Protein AF-F9GA92-F1 (afdb_monomer_lite)

Organism: Fusarium oxysporum (strain Fo5176) (NCBI:txid660025)

Radius of gyration: 20.87 Å; chains: 1; bounding box: 62×38×66 Å

Secondary structure (DSSP, 8-state):
----TTS-TTSPEEEEEEEEESSSS-EEEEEEEEE-GGGPPTTEEETTEEE-S--TTS-TTEEEEE--SS--PPPPP---TT---SS-EEEEEEETTTTEEPP-PBPTTT-SBPPTTS-EEEPSSTTT--EEEHHHHHHHHHHHHHHHHSTT---

pLDDT: mean 80.24, std 16.46, range [33.44, 95.75]

Sequence (155 aa):
NGKDICENKDEWVARLLEIRASDEHHVYARVYWMYWPDELPAKTVDGKKEVQGRQPYHGVNELIASNHRLATVHQWIESDIKNIPKGLYWRQAFDCRNLQLSSVELIYECQEPANPDKIVLECTNSKCGKSLHEECITHKILIQVHERLGIDKAN

Foldseek 3Di:
DLDPPQPDPPDWDWAWDDWDAPDPVRIDTDTWTKAQQQQQDFQQDEPHDTDHGHDPQEESLEIATECPDPDDDDADDDPPLPDDPSHRDYRWYAYPVVSYIDDDDAQPPPRHHHRNVFDWDADPPPVVRGIHGPVRVVVVVVVVCCVVPVVPDDD

Structure (mmCIF, N/CA/C/O backbone):
data_AF-F9GA92-F1
#
_entry.id   AF-F9GA92-F1
#
loop_
_atom_site.group_PDB
_atom_site.id
_atom_site.type_symbol
_atom_site.label_atom_id
_atom_site.label_alt_id
_atom_site.label_comp_id
_atom_site.label_asym_id
_atom_site.label_entity_id
_atom_site.label_seq_id
_atom_site.pdbx_PDB_ins_code
_atom_site.Cartn_x
_atom_site.Cartn_y
_atom_site.Cartn_z
_atom_site.occupancy
_atom_site.B_iso_or_equiv
_atom_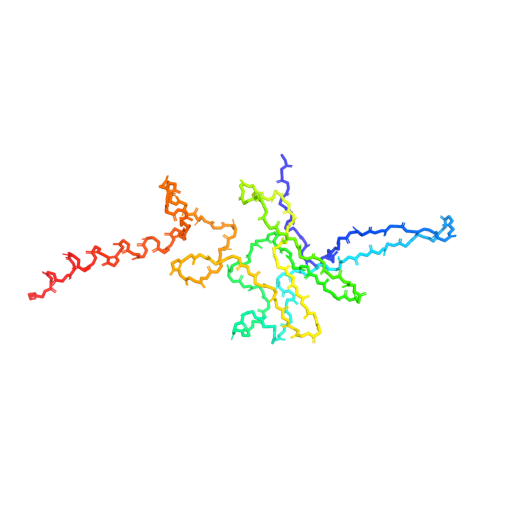site.auth_seq_id
_atom_site.auth_comp_id
_atom_site.auth_asym_id
_atom_site.auth_atom_id
_atom_site.pdbx_PDB_model_num
ATOM 1 N N . ASN A 1 1 ? -7.567 24.170 -11.506 1.00 33.44 1 ASN A N 1
ATOM 2 C CA . ASN A 1 1 ? -7.761 23.102 -12.510 1.00 33.44 1 ASN A CA 1
ATOM 3 C C . ASN A 1 1 ? -6.974 21.867 -12.096 1.00 33.44 1 ASN A C 1
ATOM 5 O O . ASN A 1 1 ? -5.920 21.605 -12.656 1.00 33.44 1 ASN A O 1
ATOM 9 N N . GLY A 1 2 ? -7.434 21.172 -11.053 1.00 40.78 2 GLY A N 1
ATOM 10 C CA . GLY A 1 2 ? -6.886 19.881 -10.634 1.00 40.78 2 GLY A CA 1
ATOM 11 C C . GLY A 1 2 ? -7.769 18.808 -11.244 1.00 40.78 2 GLY A C 1
ATOM 12 O O . GLY A 1 2 ? -8.879 18.605 -10.770 1.00 40.78 2 GLY A O 1
ATOM 13 N N . LYS A 1 3 ? -7.330 18.250 -12.369 1.00 40.75 3 LYS A N 1
ATOM 14 C CA . LYS A 1 3 ? -8.005 17.126 -13.009 1.00 40.75 3 LYS A CA 1
ATOM 15 C C . LYS A 1 3 ? -7.748 15.904 -12.125 1.00 40.75 3 LYS A C 1
ATOM 17 O O . LYS A 1 3 ? -6.586 15.656 -11.801 1.00 40.75 3 LYS A O 1
ATOM 22 N N . ASP A 1 4 ? -8.812 15.229 -11.696 1.00 47.19 4 ASP A N 1
ATOM 23 C CA . ASP A 1 4 ? -8.740 13.952 -10.983 1.00 47.19 4 ASP A CA 1
ATOM 24 C C . ASP A 1 4 ? -7.785 13.019 -11.728 1.00 47.19 4 ASP A C 1
ATOM 26 O O . ASP A 1 4 ? -7.958 12.744 -12.914 1.00 47.19 4 ASP A O 1
ATOM 30 N N . ILE A 1 5 ? -6.759 12.538 -11.038 1.00 55.97 5 ILE A N 1
ATOM 31 C CA . ILE A 1 5 ? -5.692 11.692 -11.599 1.00 55.97 5 ILE A CA 1
ATOM 32 C C . ILE A 1 5 ? -6.161 10.228 -11.711 1.00 55.97 5 ILE A C 1
ATOM 34 O O . ILE A 1 5 ? -5.360 9.300 -11.722 1.00 55.97 5 ILE A O 1
ATOM 38 N N . CYS A 1 6 ? -7.478 10.023 -11.775 1.00 51.97 6 CYS A N 1
ATOM 39 C CA . CYS A 1 6 ? -8.153 8.747 -11.565 1.00 51.97 6 CYS A CA 1
ATOM 40 C C . CYS A 1 6 ? -8.837 8.212 -12.832 1.00 51.97 6 CYS A C 1
ATOM 42 O O . CYS A 1 6 ? -9.641 7.291 -12.726 1.00 51.97 6 CYS A O 1
ATOM 44 N N . GLU A 1 7 ? -8.599 8.792 -14.012 1.00 51.41 7 GLU A N 1
ATOM 45 C CA . GLU A 1 7 ? -9.371 8.415 -15.208 1.00 51.41 7 GLU A CA 1
ATOM 46 C C . GLU A 1 7 ? -8.887 7.117 -15.881 1.00 51.41 7 GLU A C 1
ATOM 48 O O . GLU A 1 7 ? -9.647 6.554 -16.664 1.00 51.41 7 GLU A O 1
ATOM 53 N N . ASN A 1 8 ? -7.697 6.582 -15.562 1.00 58.25 8 ASN A N 1
ATOM 54 C CA . ASN A 1 8 ? -7.270 5.296 -16.126 1.00 58.25 8 ASN A CA 1
ATOM 55 C C . ASN A 1 8 ? -6.272 4.519 -15.241 1.00 58.25 8 ASN A C 1
ATOM 57 O O . ASN A 1 8 ? -5.070 4.771 -15.273 1.00 58.25 8 ASN A O 1
ATOM 61 N N . LYS A 1 9 ? -6.770 3.558 -14.451 1.00 65.75 9 LYS A N 1
ATOM 62 C CA . LYS A 1 9 ? -5.941 2.650 -13.628 1.00 65.75 9 LYS A CA 1
ATOM 63 C C . LYS A 1 9 ? -5.361 1.465 -14.415 1.00 65.75 9 LYS A C 1
ATOM 65 O O . LYS A 1 9 ? -4.660 0.651 -13.826 1.00 65.75 9 LYS A O 1
ATOM 70 N N . ASP A 1 10 ? -5.610 1.385 -15.722 1.00 69.44 10 ASP A N 1
ATOM 71 C CA . ASP A 1 10 ? -5.076 0.316 -16.576 1.00 69.44 10 ASP A CA 1
ATOM 72 C C . ASP A 1 10 ? -3.655 0.624 -17.093 1.00 69.44 10 ASP A C 1
ATOM 74 O O . ASP A 1 10 ? -3.036 -0.191 -17.780 1.00 69.44 10 ASP A O 1
ATOM 78 N N . GLU A 1 11 ? -3.111 1.803 -16.777 1.00 77.38 11 GLU A N 1
ATOM 79 C CA . GLU A 1 11 ? -1.755 2.190 -17.160 1.00 77.38 11 GLU A CA 1
ATOM 80 C C . GLU A 1 11 ? -0.712 1.648 -16.172 1.00 77.38 11 GLU A C 1
ATOM 82 O O . GLU A 1 11 ? -0.838 1.783 -14.951 1.00 77.38 11 GLU A O 1
ATOM 87 N N . TRP A 1 12 ? 0.369 1.071 -16.707 1.00 83.31 12 TRP A N 1
ATOM 88 C CA . TRP A 1 12 ? 1.501 0.639 -15.893 1.00 83.31 12 TRP A CA 1
ATOM 89 C C . TRP A 1 12 ? 2.276 1.840 -15.365 1.00 83.31 12 TRP A C 1
ATOM 91 O O . TRP A 1 12 ? 2.786 2.657 -16.135 1.00 83.31 12 TRP A O 1
ATOM 101 N N . VAL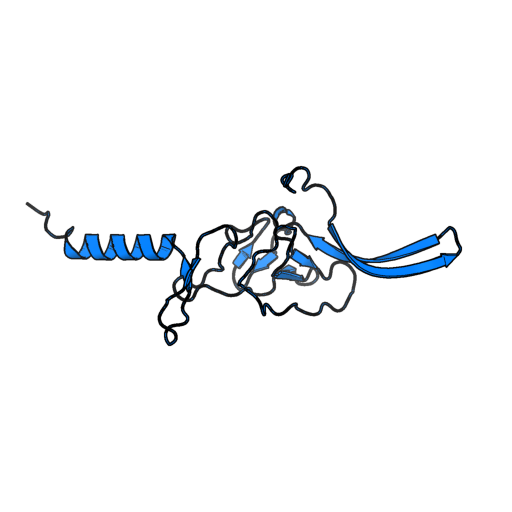 A 1 13 ? 2.450 1.896 -14.046 1.00 87.12 13 VAL A N 1
ATOM 102 C CA . VAL A 1 13 ? 3.233 2.946 -13.398 1.00 87.12 13 VAL A CA 1
ATOM 103 C C . VAL A 1 13 ? 4.611 2.414 -13.027 1.00 87.12 13 VAL A C 1
ATOM 105 O O . VAL A 1 13 ? 4.769 1.313 -12.498 1.00 87.12 13 VAL A O 1
ATOM 108 N N . ALA A 1 14 ? 5.646 3.208 -13.293 1.00 87.25 14 ALA A N 1
ATOM 109 C CA . ALA A 1 14 ? 7.006 2.860 -12.922 1.00 87.25 14 ALA A CA 1
ATOM 110 C C . ALA A 1 14 ? 7.790 4.082 -12.445 1.00 87.25 14 ALA A C 1
ATOM 112 O O . ALA A 1 14 ? 7.647 5.187 -12.969 1.00 87.25 14 ALA A O 1
ATOM 113 N N . ARG A 1 15 ? 8.679 3.874 -11.473 1.00 83.94 15 ARG A N 1
ATOM 114 C CA . ARG A 1 15 ? 9.651 4.884 -11.057 1.00 83.94 15 ARG A CA 1
ATOM 115 C C . ARG A 1 15 ? 10.915 4.740 -11.886 1.00 83.94 15 ARG A C 1
ATOM 117 O O . ARG A 1 15 ? 11.590 3.714 -11.819 1.00 83.94 15 ARG A O 1
ATOM 124 N N . LEU A 1 16 ? 11.258 5.786 -12.627 1.00 82.56 16 LEU A N 1
ATOM 125 C CA . LEU A 1 16 ? 12.505 5.855 -13.375 1.00 82.56 16 LEU A CA 1
ATOM 126 C C . LEU A 1 16 ? 13.710 5.876 -12.426 1.00 82.56 16 LEU A C 1
ATOM 128 O O . LEU A 1 16 ? 13.754 6.664 -11.482 1.00 82.56 16 LEU A O 1
ATOM 132 N N . LEU A 1 17 ? 14.687 5.011 -12.691 1.00 83.75 17 LEU A N 1
ATOM 133 C CA . LEU A 1 17 ? 15.953 4.955 -11.959 1.00 83.75 17 LEU A CA 1
ATOM 134 C C . LEU A 1 17 ? 17.098 5.518 -12.778 1.00 83.75 17 LEU A C 1
ATOM 136 O O . LEU A 1 17 ? 17.960 6.213 -12.251 1.00 83.75 17 LEU A O 1
ATOM 140 N N . GLU A 1 18 ? 17.135 5.162 -14.055 1.00 86.88 18 GLU A N 1
ATOM 141 C CA . GLU A 1 18 ? 18.248 5.491 -14.927 1.00 86.88 18 GLU A CA 1
ATOM 142 C C . GLU A 1 18 ? 17.797 5.469 -16.383 1.00 86.88 18 GLU A C 1
ATOM 144 O O . GLU A 1 18 ? 16.985 4.627 -16.766 1.00 86.88 18 GLU A O 1
ATOM 149 N N . ILE A 1 19 ? 18.365 6.360 -17.191 1.00 89.81 19 ILE A N 1
ATOM 150 C CA . ILE A 1 19 ? 18.252 6.336 -18.648 1.00 89.81 19 ILE A CA 1
ATOM 151 C C . ILE A 1 19 ? 19.651 6.116 -19.218 1.00 89.81 19 ILE A C 1
ATOM 153 O O . ILE A 1 19 ? 20.605 6.767 -18.794 1.00 89.81 19 ILE A O 1
ATOM 157 N N . ARG A 1 20 ? 19.774 5.205 -20.181 1.00 92.31 20 ARG A N 1
ATOM 158 C CA . ARG A 1 20 ? 21.005 4.959 -20.939 1.00 92.31 20 ARG A CA 1
ATOM 159 C C . ARG A 1 20 ? 20.685 4.907 -22.420 1.00 92.31 20 ARG A C 1
ATOM 161 O O . ARG A 1 20 ? 19.649 4.376 -22.791 1.00 92.31 20 ARG A O 1
ATOM 168 N N . ALA A 1 21 ? 21.589 5.389 -23.257 1.00 95.75 21 ALA A N 1
ATOM 169 C CA . ALA A 1 21 ? 21.489 5.238 -24.703 1.00 95.75 21 ALA A CA 1
ATOM 170 C C . ALA A 1 21 ? 22.672 4.410 -25.207 1.00 95.75 21 ALA A C 1
ATOM 172 O O . ALA A 1 21 ? 23.793 4.607 -24.734 1.00 95.75 21 ALA A O 1
ATOM 173 N N . SER A 1 22 ? 22.428 3.479 -26.130 1.00 92.44 22 SER A N 1
ATOM 174 C CA . SER A 1 22 ? 23.517 2.825 -26.869 1.00 92.44 22 SER A CA 1
ATOM 175 C C . SER A 1 22 ? 23.911 3.623 -28.110 1.00 92.44 22 SER A C 1
ATOM 177 O O . SER A 1 22 ? 25.083 3.643 -28.469 1.00 92.44 22 SER A O 1
ATOM 179 N N . ASP A 1 23 ? 22.944 4.298 -28.731 1.00 93.81 23 ASP A N 1
ATOM 180 C CA . ASP A 1 23 ? 23.101 5.174 -29.892 1.00 93.81 23 ASP A CA 1
ATOM 181 C C . ASP A 1 23 ? 21.909 6.151 -29.977 1.00 93.81 23 ASP A C 1
ATOM 183 O O . ASP A 1 23 ? 21.060 6.192 -29.084 1.00 93.81 23 ASP A O 1
ATOM 187 N N . GLU A 1 24 ? 21.855 6.954 -31.040 1.00 92.06 24 GLU A N 1
ATOM 188 C CA . GLU A 1 24 ? 20.837 7.993 -31.247 1.00 92.06 24 GLU A CA 1
ATOM 189 C C . GLU A 1 24 ? 19.400 7.460 -31.433 1.00 92.06 24 GLU A C 1
ATOM 191 O O . GLU A 1 24 ? 18.446 8.216 -31.255 1.00 92.06 24 GLU A O 1
ATOM 196 N N . HIS A 1 25 ? 19.228 6.169 -31.736 1.00 94.38 25 HIS A N 1
ATOM 197 C CA . HIS A 1 25 ? 17.926 5.531 -31.948 1.00 94.38 25 HIS A CA 1
ATOM 198 C C . HIS A 1 25 ? 17.514 4.596 -30.801 1.00 94.38 25 HIS A C 1
ATOM 200 O O . HIS A 1 25 ? 16.342 4.232 -30.696 1.00 94.38 25 HIS A O 1
ATOM 206 N N . HIS A 1 26 ? 18.441 4.216 -29.921 1.00 92.00 26 HIS A N 1
ATOM 207 C CA . HIS A 1 26 ? 18.199 3.221 -28.879 1.00 92.00 26 HIS A CA 1
ATOM 208 C C . HIS A 1 26 ? 18.452 3.788 -27.480 1.00 92.00 26 HIS A C 1
ATOM 210 O O . HIS A 1 26 ? 19.573 3.785 -26.961 1.00 92.00 26 HIS A O 1
ATOM 216 N N . VAL A 1 27 ? 17.362 4.225 -26.847 1.00 92.25 27 VAL A N 1
ATOM 217 C CA . VAL A 1 27 ? 17.330 4.722 -25.468 1.00 92.25 27 VAL A CA 1
ATOM 218 C C . VAL A 1 27 ? 16.584 3.728 -24.581 1.00 92.25 27 VAL A C 1
ATOM 220 O O . VAL A 1 27 ? 15.467 3.314 -24.877 1.00 92.25 27 VAL A O 1
ATOM 223 N N . TYR A 1 28 ? 17.199 3.363 -23.464 1.00 88.88 28 TYR A N 1
ATOM 224 C CA . TYR A 1 28 ? 16.711 2.395 -22.494 1.00 88.88 28 TYR A CA 1
ATOM 225 C C . TYR A 1 28 ? 16.482 3.069 -21.147 1.00 88.88 28 TYR A C 1
ATOM 227 O O . TYR A 1 28 ? 17.306 3.857 -20.681 1.00 88.88 28 TYR A O 1
ATOM 235 N N . ALA A 1 29 ? 15.394 2.696 -20.483 1.00 86.00 29 ALA A N 1
ATOM 236 C CA . ALA A 1 29 ? 15.101 3.104 -19.120 1.00 86.00 29 ALA A CA 1
ATOM 237 C C . ALA A 1 29 ? 15.176 1.896 -18.183 1.00 86.00 29 ALA A C 1
ATOM 239 O O . ALA A 1 29 ? 14.555 0.858 -18.427 1.00 86.00 29 ALA A O 1
ATOM 240 N N . ARG A 1 30 ? 15.906 2.043 -17.078 1.00 85.31 30 ARG A N 1
ATOM 241 C CA . ARG A 1 30 ? 15.800 1.148 -15.927 1.00 85.31 30 ARG A CA 1
ATOM 242 C C . ARG A 1 30 ? 14.784 1.741 -14.963 1.00 85.31 30 ARG A C 1
ATOM 244 O O . ARG A 1 30 ? 14.900 2.907 -14.586 1.00 85.31 30 ARG A O 1
ATOM 251 N N . VAL A 1 31 ? 13.806 0.940 -14.559 1.00 83.62 31 VAL A N 1
ATOM 252 C CA . VAL A 1 31 ? 12.672 1.388 -13.743 1.00 83.62 31 VAL A CA 1
ATOM 253 C C . VAL A 1 31 ? 12.376 0.406 -12.610 1.00 83.62 31 VAL A C 1
ATOM 255 O O . VAL A 1 31 ? 12.692 -0.778 -12.730 1.00 83.62 31 VAL A O 1
ATOM 258 N N . TYR A 1 32 ? 11.738 0.890 -11.544 1.00 85.12 32 TYR A N 1
ATOM 259 C CA . TYR A 1 32 ? 10.975 0.058 -10.612 1.00 85.12 32 TYR A CA 1
ATOM 260 C C . TYR A 1 32 ? 9.517 0.029 -11.038 1.00 85.12 32 TYR A C 1
ATOM 262 O O . TYR A 1 32 ? 8.888 1.084 -11.105 1.00 85.12 32 TYR A O 1
ATOM 270 N N . TRP A 1 33 ? 8.979 -1.162 -11.278 1.00 87.94 33 TRP A N 1
ATOM 271 C CA . TRP A 1 33 ? 7.549 -1.325 -11.502 1.00 87.94 33 TRP A CA 1
ATOM 272 C C . TRP A 1 33 ? 6.781 -1.114 -10.201 1.00 87.94 33 TRP A C 1
ATOM 274 O O . TRP A 1 33 ? 7.165 -1.626 -9.144 1.00 87.94 33 TRP A O 1
ATOM 284 N N . MET A 1 34 ? 5.706 -0.345 -10.298 1.00 89.06 34 MET A N 1
ATOM 285 C CA . MET A 1 34 ? 4.783 -0.067 -9.211 1.00 89.06 34 MET A CA 1
ATOM 286 C C . MET A 1 34 ? 3.465 -0.765 -9.538 1.00 89.06 34 MET A C 1
ATOM 288 O O . MET A 1 34 ? 3.008 -0.704 -10.675 1.00 89.06 34 MET A O 1
ATOM 292 N N . TYR A 1 35 ? 2.878 -1.428 -8.552 1.00 91.25 35 TYR A N 1
ATOM 293 C CA . TYR A 1 35 ? 1.567 -2.054 -8.672 1.00 91.25 35 TYR A CA 1
ATOM 294 C C . TYR A 1 35 ? 0.497 -1.092 -8.189 1.00 91.25 35 TYR A C 1
ATOM 296 O O . TYR A 1 35 ? 0.692 -0.382 -7.196 1.00 91.25 35 TYR A O 1
ATOM 304 N N . TRP A 1 36 ? -0.667 -1.135 -8.818 1.00 91.75 36 TRP A N 1
ATOM 305 C CA . TRP A 1 36 ? -1.870 -0.679 -8.147 1.00 91.75 36 TRP A CA 1
ATOM 306 C C . TRP A 1 36 ? -2.235 -1.671 -7.037 1.00 91.75 36 TRP A C 1
ATOM 308 O O . TRP A 1 36 ? -2.084 -2.880 -7.216 1.00 91.75 36 TRP A O 1
ATOM 318 N N . PRO A 1 37 ? -2.772 -1.207 -5.897 1.00 93.62 37 PRO A N 1
ATOM 319 C CA . PRO A 1 37 ? -3.288 -2.093 -4.859 1.00 93.62 37 PRO A CA 1
ATOM 320 C C . PRO A 1 37 ? -4.277 -3.133 -5.396 1.00 93.62 37 PRO A C 1
ATOM 322 O O . PRO A 1 37 ? -4.297 -4.271 -4.942 1.00 93.62 37 PRO A O 1
ATOM 325 N N . ASP A 1 38 ? -5.062 -2.759 -6.407 1.00 93.38 38 ASP A N 1
ATOM 326 C CA . ASP A 1 38 ? -6.045 -3.616 -7.071 1.00 93.38 38 ASP A CA 1
ATOM 327 C C . ASP A 1 38 ? -5.404 -4.821 -7.799 1.00 93.38 38 ASP A C 1
ATOM 329 O O . ASP A 1 38 ? -6.045 -5.857 -7.958 1.00 93.38 38 ASP A O 1
ATOM 333 N N . GLU A 1 39 ? -4.124 -4.725 -8.170 1.00 91.56 39 GLU A N 1
ATOM 334 C CA . GLU A 1 39 ? -3.359 -5.757 -8.883 1.00 91.56 39 GLU A CA 1
ATOM 335 C C . GLU A 1 39 ? -2.616 -6.724 -7.945 1.00 91.56 39 GLU A C 1
ATOM 337 O O . GLU A 1 39 ? -1.891 -7.608 -8.412 1.00 91.56 39 GLU A O 1
ATOM 342 N N . LEU A 1 40 ? -2.760 -6.571 -6.622 1.00 92.88 40 LEU A N 1
ATOM 343 C CA . LEU A 1 40 ? -2.096 -7.452 -5.665 1.00 92.88 40 LEU A CA 1
ATOM 344 C C . LEU A 1 40 ? -2.555 -8.906 -5.866 1.00 92.88 40 LEU A C 1
ATOM 346 O O . LEU A 1 40 ? -3.757 -9.193 -5.775 1.00 92.88 40 LEU A O 1
ATOM 350 N N . PRO A 1 41 ? -1.620 -9.841 -6.121 1.00 93.12 41 PRO A N 1
ATOM 351 C CA . PRO A 1 41 ? -1.967 -11.209 -6.464 1.00 93.12 41 PRO A CA 1
ATOM 352 C C . PRO A 1 41 ? -2.611 -11.936 -5.284 1.00 93.12 41 PRO A C 1
ATOM 354 O O . PRO A 1 41 ? -2.410 -11.590 -4.117 1.00 93.12 41 PRO A O 1
ATOM 357 N N . ALA A 1 42 ? -3.366 -12.991 -5.590 1.00 92.31 42 ALA A N 1
ATOM 358 C CA . ALA A 1 42 ? -3.896 -13.882 -4.567 1.00 92.31 42 ALA A CA 1
ATOM 359 C C . ALA A 1 42 ? -2.761 -14.476 -3.715 1.00 92.31 42 ALA A C 1
ATOM 361 O O . ALA A 1 42 ? -1.677 -14.758 -4.233 1.00 92.31 42 ALA A O 1
ATOM 362 N N . LYS A 1 43 ? -3.049 -14.723 -2.430 1.00 93.19 43 LYS A N 1
ATOM 363 C CA . LYS A 1 43 ? -2.090 -15.225 -1.425 1.00 93.19 43 LYS A CA 1
ATOM 364 C C . LYS A 1 43 ? -0.963 -14.244 -1.091 1.00 93.19 43 LYS A C 1
ATOM 366 O O . LYS A 1 43 ? 0.072 -14.660 -0.575 1.00 93.19 43 LYS A O 1
ATOM 371 N N . THR A 1 44 ? -1.146 -12.956 -1.380 1.00 94.62 44 THR A N 1
ATOM 372 C CA . THR A 1 44 ? -0.236 -11.930 -0.869 1.00 94.62 44 THR A CA 1
ATOM 373 C C . THR A 1 44 ? -0.334 -11.908 0.653 1.00 94.62 44 THR A C 1
ATOM 375 O O . THR A 1 44 ? -1.428 -11.910 1.198 1.00 94.62 44 THR A O 1
ATOM 378 N N . VAL A 1 45 ? 0.788 -11.898 1.360 1.00 94.56 45 VAL A N 1
ATOM 379 C CA . VAL A 1 45 ? 0.847 -11.885 2.821 1.00 94.56 45 VAL A CA 1
ATOM 380 C C . VAL A 1 45 ? 1.064 -10.458 3.304 1.00 94.56 45 VAL A C 1
ATOM 382 O O . VAL A 1 45 ? 2.061 -9.825 2.961 1.00 94.56 45 VAL A O 1
ATOM 385 N N . ASP A 1 46 ? 0.153 -9.978 4.144 1.00 92.69 46 ASP A N 1
ATOM 386 C CA . ASP A 1 46 ? 0.253 -8.709 4.860 1.00 92.69 46 ASP A CA 1
ATOM 387 C C . ASP A 1 46 ? 0.284 -8.973 6.371 1.00 92.69 46 ASP A C 1
ATOM 389 O O . ASP A 1 46 ? -0.714 -9.350 7.000 1.00 92.69 46 ASP A O 1
ATOM 393 N N . GLY A 1 47 ? 1.478 -8.870 6.956 1.00 88.94 47 GLY A N 1
ATOM 394 C CA . GLY A 1 47 ? 1.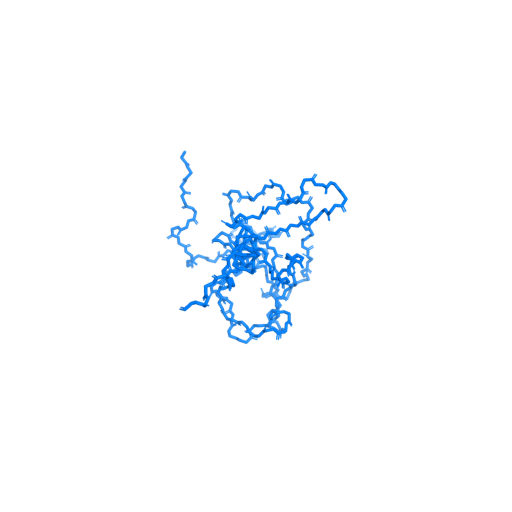726 -9.269 8.339 1.00 88.94 47 GLY A CA 1
ATOM 395 C C . GLY A 1 47 ? 1.408 -10.750 8.579 1.00 88.94 47 GLY A C 1
ATOM 396 O O . GLY A 1 47 ? 2.225 -11.620 8.293 1.00 88.94 47 GLY A O 1
ATOM 397 N N . LYS A 1 48 ? 0.232 -11.033 9.153 1.00 88.62 48 LYS A N 1
ATOM 398 C CA . LYS A 1 48 ? -0.251 -12.396 9.465 1.00 88.62 48 LYS A CA 1
ATOM 399 C C . LYS A 1 48 ? -1.468 -12.820 8.635 1.00 88.62 48 LYS A C 1
ATOM 401 O O . LYS A 1 48 ? -1.985 -13.912 8.853 1.00 88.62 48 LYS A O 1
ATOM 406 N N . LYS A 1 49 ? -1.969 -11.949 7.758 1.00 91.44 49 LYS A N 1
ATOM 407 C CA . LYS A 1 49 ? -3.188 -12.169 6.972 1.00 91.44 49 LYS A CA 1
ATOM 408 C C . LYS A 1 49 ? -2.801 -12.432 5.514 1.00 91.44 49 LYS A C 1
ATOM 410 O O . LYS A 1 49 ? -1.884 -11.799 4.999 1.00 91.44 49 LYS A O 1
ATOM 415 N N . GLU A 1 50 ? -3.506 -13.346 4.852 1.00 94.56 50 GLU A N 1
ATOM 416 C CA . GLU A 1 50 ? -3.485 -13.423 3.388 1.00 94.56 50 GLU A CA 1
ATOM 417 C C . GLU A 1 50 ? -4.497 -12.422 2.825 1.00 94.56 50 GLU A C 1
ATOM 419 O O . GLU A 1 50 ? -5.633 -12.336 3.294 1.00 94.56 50 GLU A O 1
ATOM 424 N N . VAL A 1 51 ? -4.072 -11.660 1.826 1.00 94.44 51 VAL A N 1
ATOM 425 C CA . VAL A 1 51 ? -4.820 -10.595 1.170 1.00 94.44 51 VAL A CA 1
ATOM 426 C C . VAL A 1 51 ? -4.751 -10.757 -0.348 1.00 94.44 51 VAL A C 1
ATOM 428 O O . VAL A 1 51 ? -3.875 -11.429 -0.902 1.00 94.44 51 VAL A O 1
ATOM 431 N N . GLN A 1 52 ? -5.707 -10.141 -1.031 1.00 95.25 52 GLN A N 1
ATOM 432 C CA . GLN A 1 52 ? -5.757 -10.045 -2.483 1.00 95.25 52 GLN A CA 1
ATOM 433 C C . GLN A 1 52 ? -6.384 -8.707 -2.851 1.00 95.25 52 GLN A C 1
ATOM 435 O O . GLN A 1 52 ? -7.373 -8.301 -2.237 1.00 95.25 52 GLN A O 1
ATOM 440 N N . GLY A 1 53 ? -5.832 -8.060 -3.876 1.00 94.44 53 GLY A N 1
ATOM 441 C CA . GLY A 1 53 ? -6.299 -6.758 -4.323 1.00 94.44 53 GLY A CA 1
ATOM 442 C C . GLY A 1 53 ? -6.220 -5.686 -3.233 1.00 94.44 53 GLY A C 1
ATOM 443 O O . GLY A 1 53 ? -5.575 -5.841 -2.187 1.00 94.44 53 GLY A O 1
ATOM 444 N N . ARG A 1 54 ? -6.907 -4.576 -3.494 1.00 94.69 54 ARG A N 1
ATOM 445 C CA . ARG A 1 54 ? -6.889 -3.390 -2.646 1.00 94.69 54 ARG A CA 1
ATOM 446 C C . ARG A 1 54 ? -7.477 -3.680 -1.270 1.00 94.69 54 ARG A C 1
ATOM 448 O O . ARG A 1 54 ? -8.598 -4.168 -1.148 1.00 94.69 54 ARG A O 1
ATOM 455 N N . GLN A 1 55 ? -6.730 -3.315 -0.237 1.00 95.12 55 GLN A N 1
ATOM 456 C CA . GLN A 1 55 ? -7.165 -3.402 1.149 1.00 95.12 55 GLN A CA 1
ATOM 457 C C . GLN A 1 55 ? -7.846 -2.101 1.597 1.00 95.12 55 GLN A C 1
ATOM 459 O O . GLN A 1 55 ? -7.563 -1.036 1.045 1.00 95.12 55 GLN A O 1
ATOM 464 N N . PRO A 1 56 ? -8.722 -2.141 2.622 1.00 92.31 56 PRO A N 1
ATOM 465 C CA . PRO A 1 56 ? -9.458 -0.958 3.082 1.00 92.31 56 PRO A CA 1
ATOM 466 C C . PRO A 1 56 ? -8.574 0.205 3.550 1.00 92.31 56 PRO A C 1
ATOM 468 O O . PRO A 1 56 ? -9.032 1.348 3.588 1.00 92.31 56 PRO A O 1
ATOM 471 N N . TYR A 1 57 ? -7.326 -0.078 3.927 1.00 91.38 57 TYR A N 1
ATOM 472 C CA . TYR A 1 57 ? -6.360 0.923 4.369 1.00 91.38 57 TYR A CA 1
ATOM 473 C C . TYR A 1 57 ? -5.551 1.550 3.220 1.00 91.38 57 TYR A C 1
ATOM 475 O O . TYR A 1 57 ? -4.788 2.483 3.461 1.00 91.38 57 TYR A O 1
ATOM 483 N N . HIS A 1 58 ? -5.695 1.065 1.983 1.00 93.69 58 HIS A N 1
ATOM 484 C CA . HIS A 1 58 ? -5.016 1.653 0.831 1.00 93.69 58 HIS A CA 1
ATOM 485 C C . HIS A 1 58 ? -5.745 2.901 0.345 1.00 93.69 58 HIS A C 1
ATOM 487 O O . HIS A 1 58 ? -6.955 2.864 0.100 1.00 93.69 58 HIS A O 1
ATOM 493 N N . GLY A 1 59 ? -4.998 3.982 0.135 1.00 88.38 59 GLY A N 1
ATOM 494 C CA . GLY A 1 59 ? -5.552 5.212 -0.421 1.00 88.38 59 GLY A CA 1
ATOM 495 C C . GLY A 1 59 ? -5.784 5.144 -1.935 1.00 88.38 59 GLY A C 1
ATOM 496 O O . GLY A 1 59 ? -5.171 4.349 -2.648 1.00 88.38 59 GLY A O 1
ATOM 497 N N . VAL A 1 60 ? -6.665 5.989 -2.464 1.00 87.88 60 VAL A N 1
ATOM 498 C CA . VAL A 1 60 ? -7.121 6.002 -3.863 1.00 87.88 60 VAL A CA 1
ATOM 499 C C . VAL A 1 60 ? -5.955 6.172 -4.839 1.00 87.88 60 VAL A C 1
ATOM 501 O O . VAL A 1 60 ? -5.915 5.475 -5.854 1.00 87.88 60 VAL A O 1
ATOM 504 N N . ASN A 1 61 ? -4.995 7.033 -4.489 1.00 84.12 61 ASN A N 1
ATOM 505 C CA . ASN A 1 61 ? -3.798 7.346 -5.281 1.00 84.12 61 ASN A CA 1
ATOM 506 C C . ASN A 1 61 ? -2.548 6.571 -4.823 1.00 84.12 61 ASN A C 1
ATOM 508 O O . ASN A 1 61 ? -1.426 6.920 -5.199 1.00 84.12 61 ASN A O 1
ATOM 512 N N . GLU A 1 62 ? -2.729 5.552 -3.983 1.00 87.50 62 GLU A N 1
ATOM 513 C CA . GLU A 1 62 ? -1.634 4.730 -3.484 1.00 87.50 62 GLU A CA 1
ATOM 514 C C . GLU A 1 62 ? -1.198 3.703 -4.535 1.00 87.50 62 GLU A C 1
ATOM 516 O O . GLU A 1 62 ? -2.021 3.026 -5.154 1.00 87.50 62 GLU A O 1
ATOM 521 N N . LEU A 1 63 ? 0.115 3.592 -4.697 1.00 91.06 63 LEU A N 1
ATOM 522 C CA . LEU A 1 63 ? 0.838 2.566 -5.430 1.00 91.06 63 LEU A CA 1
ATOM 523 C C . LEU A 1 63 ? 1.619 1.694 -4.447 1.00 91.06 63 LEU A C 1
ATOM 525 O O . LEU A 1 63 ? 1.931 2.102 -3.328 1.00 91.06 63 LEU A O 1
ATOM 529 N N . ILE A 1 64 ? 2.004 0.508 -4.901 1.00 91.75 64 ILE A N 1
ATOM 530 C CA . ILE A 1 64 ? 2.823 -0.441 -4.155 1.00 91.75 64 ILE A CA 1
ATOM 531 C C . ILE A 1 64 ? 4.137 -0.634 -4.909 1.00 91.75 64 ILE A C 1
ATOM 533 O O . ILE A 1 64 ? 4.152 -1.094 -6.052 1.00 91.75 64 ILE A O 1
ATOM 537 N N . ALA A 1 65 ? 5.262 -0.285 -4.285 1.00 90.44 65 ALA A N 1
ATOM 538 C CA . ALA A 1 65 ? 6.572 -0.523 -4.883 1.00 90.44 65 ALA A CA 1
ATOM 539 C C . ALA A 1 65 ? 6.837 -2.019 -5.030 1.00 90.44 65 ALA A C 1
ATOM 541 O O . ALA A 1 65 ? 6.376 -2.796 -4.211 1.00 90.44 65 ALA A O 1
ATOM 542 N N . SER A 1 66 ? 7.584 -2.460 -6.041 1.00 87.75 66 SER A N 1
ATOM 543 C CA . SER A 1 66 ? 7.881 -3.888 -6.185 1.00 87.75 66 SER A CA 1
ATOM 544 C C . SER A 1 66 ? 9.325 -4.167 -6.568 1.00 87.75 66 SER A C 1
ATOM 546 O O . SER A 1 66 ? 10.005 -3.346 -7.187 1.00 87.75 66 SER A O 1
ATOM 548 N N . ASN A 1 67 ? 9.780 -5.372 -6.228 1.00 83.44 67 ASN A N 1
ATOM 549 C CA . ASN A 1 67 ? 11.004 -5.962 -6.770 1.00 83.44 67 ASN A CA 1
ATOM 550 C C . ASN A 1 67 ? 10.735 -6.818 -8.023 1.00 83.44 67 ASN A C 1
ATOM 552 O O . ASN A 1 67 ? 11.561 -7.664 -8.384 1.00 83.44 67 ASN A O 1
ATOM 556 N N . HIS A 1 68 ? 9.582 -6.627 -8.676 1.00 71.75 68 HIS A N 1
ATOM 557 C CA . HIS A 1 68 ? 9.233 -7.326 -9.903 1.00 71.75 68 HIS A CA 1
ATOM 558 C C . HIS A 1 68 ? 10.202 -6.861 -11.005 1.00 71.75 68 HIS A C 1
ATOM 560 O O . HIS A 1 68 ? 10.100 -5.747 -11.517 1.00 71.75 68 HIS A O 1
ATOM 566 N N . ARG A 1 69 ? 11.174 -7.738 -11.313 1.00 60.69 69 ARG A N 1
ATOM 567 C CA . ARG A 1 69 ? 12.515 -7.517 -11.913 1.00 60.69 69 ARG A CA 1
ATOM 568 C C . ARG A 1 69 ? 13.601 -7.266 -10.858 1.00 60.69 69 ARG A C 1
ATOM 570 O O . ARG A 1 69 ? 13.666 -6.196 -10.270 1.00 60.69 69 ARG A O 1
ATOM 577 N N . LEU A 1 70 ? 14.464 -8.281 -10.684 1.00 47.91 70 LEU A N 1
ATOM 578 C CA . LEU A 1 70 ? 15.634 -8.375 -9.790 1.00 47.91 70 LEU A CA 1
ATOM 579 C C . LEU A 1 70 ? 16.374 -7.040 -9.601 1.00 47.91 70 LEU A C 1
ATOM 581 O O . LEU A 1 70 ? 17.350 -6.742 -10.287 1.00 47.91 70 LEU A O 1
ATOM 585 N N . ALA A 1 71 ? 15.919 -6.250 -8.641 1.00 39.19 71 ALA A N 1
ATOM 586 C CA . ALA A 1 71 ? 16.560 -5.017 -8.238 1.00 39.19 71 ALA A CA 1
ATOM 587 C C . ALA A 1 71 ? 16.470 -4.902 -6.715 1.00 39.19 71 ALA A C 1
ATOM 589 O O . ALA A 1 71 ? 15.458 -5.247 -6.101 1.00 39.19 71 ALA A O 1
ATOM 590 N N . THR A 1 72 ? 17.577 -4.494 -6.098 1.00 38.19 72 THR A N 1
ATOM 591 C CA . THR A 1 72 ? 17.704 -4.346 -4.647 1.00 38.19 72 THR A CA 1
ATOM 592 C C . THR A 1 72 ? 16.881 -3.142 -4.198 1.00 38.19 72 THR A C 1
ATOM 594 O O . THR A 1 72 ? 17.281 -1.998 -4.408 1.00 38.19 72 THR A O 1
ATOM 597 N N . VAL A 1 73 ? 15.711 -3.400 -3.615 1.00 40.59 73 VAL A N 1
ATOM 598 C CA . VAL A 1 73 ? 14.768 -2.362 -3.184 1.00 40.59 73 VAL A CA 1
ATOM 599 C C . VAL A 1 73 ? 15.229 -1.761 -1.856 1.00 40.59 73 VAL A C 1
ATOM 601 O O . VAL A 1 73 ? 15.386 -2.472 -0.866 1.00 40.59 73 VAL A O 1
ATOM 604 N N . HIS A 1 74 ? 15.421 -0.442 -1.831 1.00 39.09 74 HIS A N 1
ATOM 605 C CA . HIS A 1 74 ? 15.601 0.322 -0.599 1.00 39.09 74 HIS A CA 1
ATOM 606 C C . HIS A 1 74 ? 14.248 0.885 -0.150 1.00 39.09 74 HIS A C 1
ATOM 608 O O . HIS A 1 74 ? 13.565 1.562 -0.920 1.00 39.09 74 HIS A O 1
ATOM 614 N N . GLN A 1 75 ? 13.871 0.581 1.093 1.00 42.19 75 GLN A N 1
ATOM 615 C CA . GLN A 1 75 ? 12.669 1.076 1.762 1.00 42.19 75 GLN A CA 1
ATOM 616 C C . GLN A 1 75 ? 12.715 2.609 1.873 1.00 42.19 75 GLN A C 1
ATOM 618 O O . GLN A 1 75 ? 13.726 3.171 2.292 1.00 42.19 75 GLN A O 1
ATOM 623 N N . TRP A 1 76 ? 11.629 3.287 1.495 1.00 45.41 76 TRP A N 1
ATOM 624 C CA . TRP A 1 76 ? 11.453 4.709 1.795 1.00 45.41 76 TRP A CA 1
ATOM 625 C C . TRP A 1 76 ? 10.936 4.833 3.231 1.00 45.41 76 TRP A C 1
ATOM 627 O O . TRP A 1 76 ? 9.942 4.200 3.575 1.00 45.41 76 TRP A O 1
ATOM 637 N N . ILE A 1 77 ? 11.639 5.599 4.066 1.00 44.78 77 ILE A N 1
ATOM 638 C CA . ILE A 1 77 ? 11.268 5.852 5.462 1.00 44.78 77 ILE A CA 1
ATOM 639 C C . ILE A 1 77 ? 10.444 7.142 5.489 1.00 44.78 77 ILE A C 1
ATOM 641 O O . ILE A 1 77 ? 10.911 8.187 5.036 1.00 44.78 77 ILE A O 1
ATOM 645 N N . GLU A 1 78 ? 9.211 7.051 5.983 1.00 50.62 78 GLU A N 1
ATOM 646 C CA . GLU A 1 78 ? 8.286 8.172 6.155 1.00 50.62 78 GLU A CA 1
ATOM 647 C C . GLU A 1 78 ? 8.850 9.173 7.171 1.00 50.62 78 GLU A C 1
ATOM 649 O O . GLU A 1 78 ? 8.820 8.939 8.374 1.00 50.62 78 GLU A O 1
ATOM 654 N N . SER A 1 79 ? 9.389 10.300 6.699 1.00 42.75 79 SER A N 1
ATOM 655 C CA . SER A 1 79 ? 9.815 11.397 7.580 1.00 42.75 79 SER A CA 1
ATOM 656 C C . SER A 1 79 ? 8.943 12.650 7.482 1.00 42.75 79 SER A C 1
ATOM 658 O O . SER A 1 79 ? 9.278 13.642 8.114 1.00 42.75 79 SER A O 1
ATOM 660 N N . ASP A 1 80 ? 7.822 12.632 6.749 1.00 46.06 80 ASP A N 1
ATOM 661 C CA . ASP A 1 80 ? 6.908 13.783 6.676 1.00 46.06 80 ASP A CA 1
ATOM 662 C C . ASP A 1 80 ? 5.454 13.360 6.397 1.00 46.06 80 ASP A C 1
ATOM 664 O O . ASP A 1 80 ? 4.954 13.416 5.277 1.00 46.06 80 ASP A O 1
ATOM 668 N N . ILE A 1 81 ? 4.742 12.978 7.460 1.00 51.91 81 ILE A N 1
ATOM 669 C CA . ILE A 1 81 ? 3.309 12.610 7.454 1.00 51.91 81 ILE A CA 1
ATOM 670 C C . ILE A 1 81 ? 2.402 13.847 7.226 1.00 51.91 81 ILE A C 1
ATOM 672 O O . ILE A 1 81 ? 1.191 13.744 7.060 1.00 51.91 81 ILE A O 1
ATOM 676 N N . LYS A 1 82 ? 2.966 15.063 7.177 1.00 52.84 82 LYS A N 1
ATOM 677 C CA . LYS A 1 82 ? 2.178 16.307 7.225 1.00 52.84 82 LYS A CA 1
ATOM 678 C C . LYS A 1 82 ? 1.544 16.735 5.904 1.00 52.84 82 LYS A C 1
ATOM 680 O O . LYS A 1 82 ? 0.707 17.631 5.922 1.00 52.84 82 LYS A O 1
ATOM 685 N N . ASN A 1 83 ? 1.907 16.129 4.774 1.00 53.97 83 ASN A N 1
ATOM 686 C CA . ASN A 1 83 ? 1.316 16.466 3.480 1.00 53.97 83 ASN A CA 1
ATOM 687 C C . ASN A 1 83 ? 1.136 15.208 2.631 1.00 53.97 83 ASN A C 1
ATOM 689 O O . ASN A 1 83 ? 2.096 14.727 2.032 1.00 53.97 83 ASN A O 1
ATOM 693 N N . ILE A 1 84 ? -0.100 14.712 2.530 1.00 56.75 84 ILE A N 1
ATOM 694 C CA . ILE A 1 84 ? -0.444 13.706 1.520 1.00 56.75 84 ILE A CA 1
ATOM 695 C C . ILE A 1 84 ? -0.124 14.319 0.148 1.00 56.75 84 ILE A C 1
ATOM 697 O O . ILE A 1 84 ? -0.626 15.411 -0.161 1.00 56.75 84 ILE A O 1
ATOM 701 N N . PRO A 1 85 ? 0.727 13.682 -0.676 1.00 58.62 85 PRO A N 1
ATOM 702 C CA . PRO A 1 85 ? 1.043 14.201 -1.995 1.00 58.62 85 PRO A CA 1
ATOM 703 C C . PRO A 1 85 ? -0.241 14.356 -2.812 1.00 58.62 85 PRO A C 1
ATOM 705 O O . PRO A 1 85 ? -1.055 13.441 -2.880 1.00 58.62 85 PRO A O 1
ATOM 708 N N . LYS A 1 86 ? -0.413 15.492 -3.499 1.00 61.69 86 LYS A N 1
ATOM 709 C CA . LYS A 1 86 ? -1.535 15.712 -4.436 1.00 61.69 86 LYS A CA 1
ATOM 710 C C . LYS A 1 86 ? -1.438 14.841 -5.706 1.00 61.69 86 LYS A C 1
ATOM 712 O O . LYS A 1 86 ? -2.033 15.193 -6.711 1.00 61.69 86 LYS A O 1
ATOM 717 N N . GLY A 1 87 ? -0.642 13.772 -5.691 1.00 75.88 87 GLY A N 1
ATOM 718 C CA . GLY A 1 87 ? -0.291 12.904 -6.815 1.00 75.88 87 GLY A CA 1
ATOM 719 C C . GLY A 1 87 ? -0.207 11.442 -6.377 1.00 75.88 87 GLY A C 1
ATOM 720 O O . GLY A 1 87 ? -0.535 11.124 -5.237 1.00 75.88 87 GLY A O 1
ATOM 721 N N . LEU A 1 88 ? 0.255 10.560 -7.266 1.00 82.00 88 LEU A N 1
ATOM 722 C CA . LEU A 1 88 ? 0.521 9.164 -6.905 1.00 82.00 88 LEU A CA 1
ATOM 723 C C . LEU A 1 88 ? 1.639 9.084 -5.857 1.00 82.00 88 LEU A C 1
ATOM 725 O O . LEU A 1 88 ? 2.651 9.782 -5.961 1.00 82.00 88 LEU A O 1
ATOM 729 N N . TYR A 1 89 ? 1.465 8.220 -4.864 1.00 86.00 89 TYR A N 1
ATOM 730 C CA . TYR A 1 89 ? 2.439 7.978 -3.797 1.00 86.00 89 TYR A CA 1
ATOM 731 C C . TYR A 1 89 ? 2.477 6.493 -3.438 1.00 86.00 89 TYR A C 1
ATOM 733 O O . TYR A 1 89 ? 1.594 5.742 -3.830 1.00 86.00 89 TYR A O 1
ATOM 741 N N . TRP A 1 90 ? 3.488 6.049 -2.694 1.00 87.69 90 TRP A N 1
ATOM 742 C CA . TRP A 1 90 ? 3.564 4.682 -2.175 1.00 87.69 90 TRP A CA 1
ATOM 743 C C . TRP A 1 90 ? 4.094 4.699 -0.742 1.00 87.69 90 TRP A C 1
ATOM 745 O O . TRP A 1 90 ? 4.930 5.536 -0.400 1.00 87.69 90 TRP A O 1
ATOM 755 N N . ARG A 1 91 ? 3.629 3.757 0.082 1.00 89.50 91 ARG A N 1
ATOM 756 C CA . ARG A 1 91 ? 4.121 3.535 1.458 1.00 89.50 91 ARG A CA 1
ATOM 757 C C . ARG A 1 91 ? 4.535 2.088 1.705 1.00 89.50 91 ARG A C 1
ATOM 759 O O . ARG A 1 91 ? 5.314 1.805 2.608 1.00 89.50 91 ARG A O 1
ATOM 766 N N . GLN A 1 92 ? 4.054 1.176 0.860 1.00 90.81 92 GLN A N 1
ATOM 767 C CA . GLN A 1 92 ? 4.375 -0.244 0.906 1.00 90.81 92 GLN A CA 1
ATOM 768 C C . GLN A 1 92 ? 5.218 -0.689 -0.279 1.00 90.81 92 GLN A C 1
ATOM 770 O O . GLN A 1 92 ? 5.170 -0.115 -1.370 1.00 90.81 92 GLN A O 1
ATOM 775 N N . ALA A 1 93 ? 5.958 -1.767 -0.045 1.00 92.00 93 ALA A N 1
ATOM 776 C CA . ALA A 1 93 ? 6.626 -2.548 -1.062 1.00 92.00 93 ALA A CA 1
ATOM 777 C C . ALA A 1 93 ? 6.110 -3.994 -1.051 1.00 92.00 93 ALA A C 1
ATOM 779 O O . ALA A 1 93 ? 5.888 -4.575 0.007 1.00 92.00 93 ALA A O 1
ATOM 780 N N . PHE A 1 94 ? 5.958 -4.578 -2.231 1.00 92.12 94 PHE A N 1
ATOM 781 C CA . PHE A 1 94 ? 5.586 -5.956 -2.488 1.00 92.12 94 PHE A CA 1
ATOM 782 C C . PHE A 1 94 ? 6.809 -6.749 -2.964 1.00 92.12 94 PHE A C 1
ATOM 784 O O . PHE A 1 94 ? 7.426 -6.427 -3.985 1.00 92.12 94 PHE A O 1
ATOM 791 N N . ASP A 1 95 ? 7.160 -7.800 -2.224 1.00 90.19 95 ASP A N 1
ATOM 792 C CA . ASP A 1 95 ? 8.148 -8.792 -2.639 1.00 90.19 95 ASP A CA 1
ATOM 793 C C . ASP A 1 95 ? 7.462 -9.889 -3.455 1.00 90.19 95 ASP A C 1
ATOM 795 O O . ASP A 1 95 ? 6.836 -10.793 -2.901 1.00 90.19 95 ASP A O 1
ATOM 799 N N . CYS A 1 96 ? 7.625 -9.854 -4.776 1.00 88.25 96 CYS A N 1
ATOM 800 C CA . CYS A 1 96 ? 6.992 -10.809 -5.680 1.00 88.25 96 CYS A CA 1
ATOM 801 C C . CYS A 1 96 ? 7.523 -12.244 -5.530 1.00 88.25 96 CYS A C 1
ATOM 803 O O . CYS A 1 96 ? 6.889 -13.178 -6.012 1.00 88.25 96 CYS A O 1
ATOM 805 N N . ARG A 1 97 ? 8.686 -12.446 -4.892 1.00 87.81 97 ARG A N 1
ATOM 806 C CA . ARG A 1 97 ? 9.279 -13.784 -4.697 1.00 87.81 97 ARG A CA 1
ATOM 807 C C . ARG A 1 97 ? 8.634 -14.523 -3.535 1.00 87.81 97 ARG A C 1
ATOM 809 O O . ARG A 1 97 ? 8.454 -15.732 -3.608 1.00 87.81 97 ARG A O 1
ATOM 816 N N . ASN A 1 98 ? 8.306 -13.777 -2.485 1.00 89.31 98 ASN A N 1
ATOM 817 C CA . ASN A 1 98 ? 7.704 -14.297 -1.260 1.00 89.31 98 ASN A CA 1
ATOM 818 C C . ASN A 1 98 ? 6.204 -13.987 -1.167 1.00 89.31 98 ASN A C 1
ATOM 820 O O . ASN A 1 98 ? 5.554 -14.429 -0.227 1.00 89.31 98 ASN A O 1
ATOM 824 N N . LEU A 1 99 ? 5.671 -13.232 -2.136 1.00 90.88 99 LEU A N 1
ATOM 825 C CA . LEU A 1 99 ? 4.316 -12.686 -2.144 1.00 90.88 99 LEU A CA 1
ATOM 826 C C . LEU A 1 99 ? 4.013 -11.921 -0.852 1.00 90.88 99 LEU A C 1
ATOM 828 O O . LEU A 1 99 ? 2.974 -12.133 -0.249 1.00 90.88 99 LEU A O 1
ATOM 832 N N . GLN A 1 100 ? 4.918 -11.052 -0.397 1.00 93.69 100 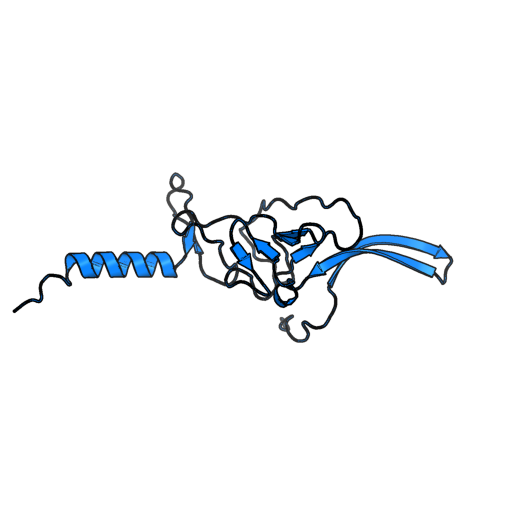GLN A N 1
ATOM 833 C CA . GLN A 1 100 ? 4.797 -10.396 0.909 1.00 93.69 100 GLN A CA 1
ATOM 834 C C . GLN A 1 100 ? 4.802 -8.872 0.791 1.00 93.69 100 GLN A C 1
ATOM 836 O O . GLN A 1 100 ? 5.648 -8.305 0.100 1.00 93.69 100 GLN A O 1
ATOM 841 N N . LEU A 1 101 ? 3.889 -8.212 1.503 1.00 92.56 101 LEU A N 1
ATOM 842 C CA . LEU A 1 101 ? 3.890 -6.765 1.689 1.00 92.56 101 LEU A CA 1
ATOM 843 C C . LEU A 1 101 ? 4.781 -6.358 2.862 1.00 92.56 101 LEU A C 1
ATOM 845 O O . LEU A 1 101 ? 4.834 -7.016 3.904 1.00 92.56 101 LEU A O 1
ATOM 849 N N . SER A 1 102 ? 5.471 -5.233 2.699 1.00 92.44 102 SER A N 1
ATOM 850 C CA . SER A 1 102 ? 6.145 -4.562 3.800 1.00 92.44 102 SER A CA 1
ATOM 851 C C . SER A 1 102 ? 5.127 -3.970 4.773 1.00 92.44 102 SER A C 1
ATOM 853 O O . SER A 1 102 ? 4.069 -3.477 4.371 1.00 92.44 102 SER A O 1
ATOM 855 N N . SER A 1 103 ? 5.489 -3.946 6.052 1.00 88.44 103 SER A N 1
ATOM 856 C CA . SER A 1 103 ? 4.670 -3.333 7.093 1.00 88.44 103 SER A CA 1
ATOM 857 C C . SER A 1 103 ? 4.468 -1.832 6.866 1.00 88.44 103 SER A C 1
ATOM 859 O O . SER A 1 103 ? 5.340 -1.151 6.326 1.00 88.44 103 SER A O 1
ATOM 861 N N . VAL A 1 104 ? 3.333 -1.334 7.349 1.00 88.25 104 VAL A N 1
ATOM 862 C CA . VAL A 1 104 ? 2.969 0.088 7.439 1.00 88.25 104 VAL A CA 1
ATOM 863 C C . VAL A 1 104 ? 2.768 0.482 8.892 1.00 88.25 104 VAL A C 1
ATOM 865 O O . VAL A 1 104 ? 2.553 -0.380 9.749 1.00 88.25 104 VAL A O 1
ATOM 868 N N . GLU A 1 105 ? 2.833 1.781 9.174 1.00 84.12 105 GLU A N 1
ATOM 869 C CA . GLU A 1 105 ? 2.535 2.291 10.507 1.00 84.12 105 GLU A CA 1
ATOM 870 C C . GLU A 1 105 ? 1.098 1.950 10.921 1.00 84.12 105 GLU A C 1
ATOM 872 O O . GLU A 1 105 ? 0.133 2.148 10.175 1.00 84.12 105 GLU A O 1
ATOM 877 N N . LEU A 1 106 ? 0.968 1.412 12.135 1.00 85.94 106 LEU A N 1
ATOM 878 C CA . LEU A 1 106 ? -0.308 1.006 12.708 1.00 85.94 106 LEU A CA 1
ATOM 879 C C . LEU A 1 106 ? -0.828 2.078 13.656 1.00 85.94 106 LEU A C 1
ATOM 881 O O . LEU A 1 106 ? -0.090 2.618 14.484 1.00 85.94 106 LEU A O 1
ATOM 885 N N . ILE A 1 107 ? -2.135 2.314 13.605 1.00 84.06 107 ILE A N 1
ATOM 886 C CA . ILE A 1 107 ? -2.814 3.139 14.595 1.00 84.06 107 ILE A CA 1
ATOM 887 C C . ILE A 1 107 ? -2.825 2.405 15.936 1.00 84.06 107 ILE A C 1
ATOM 889 O O . ILE A 1 107 ? -3.301 1.274 16.045 1.00 84.06 107 ILE A O 1
ATOM 893 N N . TYR A 1 108 ? -2.313 3.076 16.972 1.00 73.75 108 TYR A N 1
ATOM 894 C CA . TYR A 1 108 ? -2.034 2.480 18.282 1.00 73.75 108 TYR A CA 1
ATOM 895 C C . TYR A 1 108 ? -3.238 1.748 18.890 1.00 73.75 108 TYR A C 1
ATOM 897 O O . TYR A 1 108 ? -3.083 0.692 19.494 1.00 73.75 108 TYR A O 1
ATOM 905 N N . GLU A 1 109 ? -4.439 2.300 18.743 1.00 78.69 109 GLU A N 1
ATOM 906 C CA . GLU A 1 109 ? -5.630 1.773 19.407 1.00 78.69 109 GLU A CA 1
ATOM 907 C C . GLU A 1 109 ? -6.196 0.513 18.755 1.00 78.69 109 GLU A C 1
ATOM 909 O O . GLU A 1 109 ? -6.482 -0.459 19.444 1.00 78.69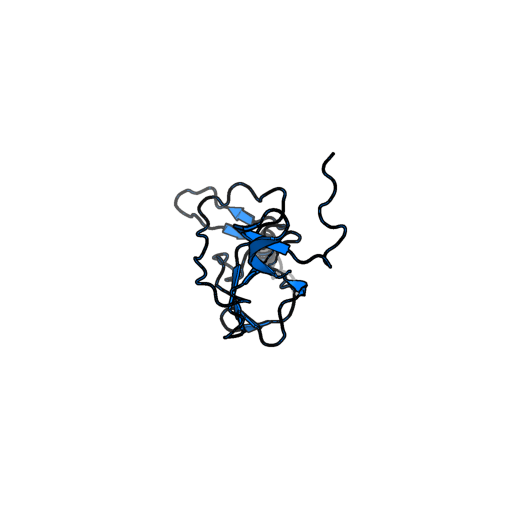 109 GLU A O 1
ATOM 914 N N . CYS A 1 110 ? -6.379 0.528 17.436 1.00 84.25 110 CYS A N 1
ATOM 915 C CA . CYS A 1 110 ? -7.014 -0.578 16.723 1.00 84.25 110 CYS A CA 1
ATOM 916 C C . CYS A 1 110 ? -6.008 -1.572 16.140 1.00 84.25 110 CYS A C 1
ATOM 918 O O . CYS A 1 110 ? -6.431 -2.619 15.669 1.00 84.25 110 CYS A O 1
ATOM 920 N N . GLN A 1 111 ? -4.704 -1.261 16.175 1.00 86.62 111 GLN A N 1
ATOM 921 C CA . GLN A 1 111 ? -3.638 -2.073 15.572 1.00 86.62 111 GLN A CA 1
ATOM 922 C C . GLN A 1 111 ? -3.877 -2.354 14.079 1.00 86.62 111 GLN A C 1
ATOM 924 O O . GLN A 1 111 ? -3.456 -3.379 13.552 1.00 86.62 111 GLN A O 1
ATOM 929 N N . GLU A 1 112 ? -4.542 -1.421 13.400 1.00 86.38 112 GLU A N 1
ATOM 930 C CA . GLU A 1 112 ? -4.816 -1.479 11.965 1.00 86.38 112 GLU A CA 1
ATOM 931 C C . GLU A 1 112 ? -4.175 -0.253 11.292 1.00 86.38 112 GLU A C 1
ATOM 933 O O . GLU A 1 112 ? -4.076 0.807 11.929 1.00 86.38 112 GLU A O 1
ATOM 938 N N . PRO A 1 113 ? -3.715 -0.370 10.036 1.00 88.25 113 PRO A N 1
ATOM 939 C CA . PRO A 1 113 ? -3.114 0.751 9.330 1.00 88.25 113 PRO A CA 1
ATOM 940 C C . PRO A 1 113 ? -4.122 1.863 9.040 1.00 88.25 113 PRO A C 1
ATOM 942 O O . PRO A 1 113 ? -5.302 1.605 8.794 1.00 88.25 113 PRO A O 1
ATOM 945 N N . ALA A 1 114 ? -3.634 3.102 8.998 1.00 88.06 114 ALA A N 1
ATOM 946 C CA . ALA A 1 114 ? -4.444 4.234 8.572 1.00 88.06 114 ALA A CA 1
ATOM 947 C C . ALA A 1 114 ? -4.628 4.260 7.051 1.00 88.06 114 ALA A C 1
ATOM 949 O O . ALA A 1 114 ? -3.655 4.136 6.294 1.00 88.06 114 ALA A O 1
ATOM 950 N N . ASN A 1 115 ? -5.872 4.505 6.624 1.00 89.38 115 ASN A N 1
ATOM 951 C CA . ASN A 1 115 ? -6.142 4.951 5.265 1.00 89.38 115 ASN A CA 1
ATOM 952 C C . ASN A 1 115 ? -5.837 6.458 5.164 1.00 89.38 115 ASN A C 1
ATOM 954 O O . ASN A 1 115 ? -6.472 7.232 5.882 1.00 89.38 115 ASN A O 1
ATOM 958 N N . PRO A 1 116 ? -4.910 6.887 4.295 1.00 86.94 116 PRO A N 1
ATOM 959 C CA . PRO A 1 116 ? -4.552 8.297 4.130 1.00 86.94 116 PRO A CA 1
ATOM 960 C C . PRO A 1 116 ? -5.703 9.169 3.605 1.00 86.94 116 PRO A C 1
ATOM 962 O O . PRO A 1 116 ? -5.697 10.371 3.834 1.00 86.94 116 PRO A O 1
ATOM 965 N N . ASP A 1 117 ? -6.724 8.596 2.966 1.00 85.62 117 ASP A N 1
ATOM 966 C CA . ASP A 1 117 ? -7.908 9.347 2.528 1.00 85.62 117 ASP A CA 1
ATOM 967 C C . ASP A 1 117 ? -8.947 9.533 3.648 1.00 85.62 117 ASP A C 1
ATOM 969 O O . ASP A 1 117 ? -9.972 10.188 3.451 1.00 85.62 117 ASP A O 1
ATOM 973 N N . LYS A 1 118 ? -8.714 8.937 4.825 1.00 86.88 118 LYS A N 1
ATOM 974 C CA . LYS A 1 118 ? -9.591 9.041 5.993 1.00 86.88 118 LYS A CA 1
ATOM 975 C C . LYS A 1 118 ? -8.993 9.947 7.063 1.00 86.88 118 LYS A C 1
ATOM 977 O O . LYS A 1 118 ? -7.782 10.108 7.184 1.00 86.88 118 LYS A O 1
ATOM 982 N N . ILE A 1 119 ? -9.870 10.510 7.891 1.00 86.25 119 ILE A N 1
ATOM 983 C CA . ILE A 1 119 ? -9.469 11.387 8.989 1.00 86.25 119 ILE A CA 1
ATOM 984 C C . ILE A 1 119 ? -8.845 10.558 10.117 1.00 86.25 119 ILE A C 1
ATOM 986 O O . ILE A 1 119 ? -9.463 9.653 10.690 1.00 86.25 119 ILE A O 1
ATOM 990 N N . VAL A 1 120 ? -7.618 10.931 10.468 1.00 88.12 120 VAL A N 1
ATOM 991 C CA . VAL A 1 120 ? -6.911 10.466 11.658 1.00 88.12 120 VAL A CA 1
ATOM 992 C C . VAL A 1 120 ? -6.709 11.662 12.578 1.00 88.12 120 VAL A C 1
ATOM 994 O O . VAL A 1 120 ? -6.195 12.701 12.172 1.00 88.12 120 VAL A O 1
ATOM 997 N N . LEU A 1 121 ? -7.141 11.520 13.826 1.00 87.06 121 LEU A N 1
ATOM 998 C CA . LEU A 1 121 ? -7.015 12.539 14.855 1.00 87.06 121 LEU A CA 1
ATOM 999 C C . LEU A 1 121 ? -5.759 12.272 15.681 1.00 87.06 121 LEU A C 1
ATOM 1001 O O . LEU A 1 121 ? -5.607 11.205 16.278 1.00 87.06 121 LEU A O 1
ATOM 1005 N N . GLU A 1 122 ? -4.876 13.262 15.736 1.00 86.31 122 GLU A N 1
ATOM 1006 C CA . GLU A 1 122 ? -3.687 13.235 16.582 1.00 86.31 122 GLU A CA 1
ATOM 1007 C C . GLU A 1 122 ? -3.991 13.846 17.951 1.00 86.31 122 GLU A C 1
ATOM 1009 O O . GLU A 1 122 ? -4.639 14.890 18.074 1.00 86.31 122 GLU A O 1
ATOM 1014 N N . CYS A 1 123 ? -3.511 13.207 19.015 1.00 83.69 123 CYS A N 1
ATOM 1015 C CA . CYS A 1 123 ? -3.644 13.756 20.353 1.00 83.69 123 CYS A CA 1
ATOM 1016 C C . CYS A 1 123 ? -2.783 15.021 20.498 1.00 83.69 123 CYS A C 1
ATOM 1018 O O . CYS A 1 123 ? -1.560 14.966 20.406 1.00 83.69 123 CYS A O 1
ATOM 1020 N N . THR A 1 124 ? -3.415 16.151 20.824 1.00 84.44 124 THR A N 1
ATOM 1021 C CA . THR A 1 124 ? -2.745 17.451 21.018 1.00 84.44 124 THR A CA 1
ATOM 1022 C C . THR A 1 124 ? -1.796 17.487 22.217 1.00 84.44 124 THR A C 1
ATOM 1024 O O . THR A 1 124 ? -0.972 18.394 22.339 1.00 84.44 124 THR A O 1
ATOM 1027 N N . ASN A 1 125 ? -1.884 16.506 23.118 1.00 85.38 125 ASN A N 1
ATOM 1028 C CA . ASN A 1 125 ? -0.925 16.354 24.199 1.00 85.38 125 ASN A CA 1
ATOM 1029 C C . ASN A 1 125 ? 0.407 15.831 23.643 1.00 85.38 125 ASN A C 1
ATOM 1031 O O . ASN A 1 125 ? 0.507 14.669 23.245 1.00 85.38 125 ASN A O 1
ATOM 1035 N N . SER A 1 126 ? 1.448 16.663 23.711 1.00 79.3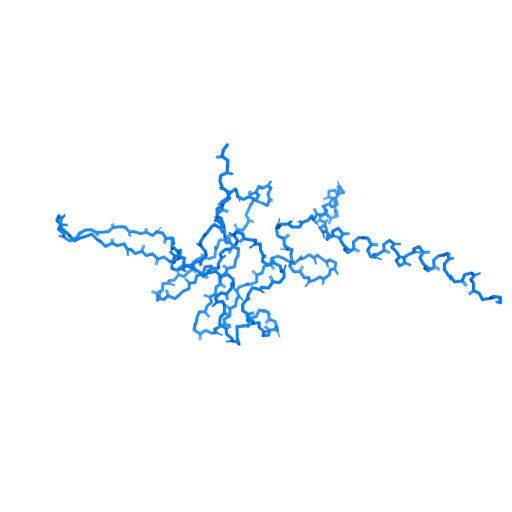1 126 SER A N 1
ATOM 1036 C CA . SER A 1 126 ? 2.802 16.356 23.230 1.00 79.31 126 SER A CA 1
ATOM 1037 C C . SER A 1 126 ? 3.433 15.108 23.855 1.00 79.31 126 SER A C 1
ATOM 1039 O O . SER A 1 126 ? 4.350 14.536 23.277 1.00 79.31 126 SER A O 1
ATOM 1041 N N . LYS A 1 127 ? 2.944 14.659 25.018 1.00 81.38 127 LYS A N 1
ATOM 1042 C CA . LYS A 1 127 ? 3.393 13.419 25.673 1.00 81.38 127 LYS A CA 1
ATOM 1043 C C . LYS A 1 127 ? 2.633 12.174 25.225 1.00 81.38 127 LYS A C 1
ATOM 1045 O O . LYS A 1 127 ? 3.087 11.067 25.487 1.00 81.38 127 LYS A O 1
ATOM 1050 N N . CYS A 1 128 ? 1.455 12.342 24.629 1.00 82.06 128 CYS A N 1
ATOM 1051 C CA . CYS A 1 128 ? 0.630 11.225 24.191 1.00 82.06 128 CYS A CA 1
ATOM 1052 C C . CYS A 1 128 ? 1.132 10.698 22.848 1.00 82.06 128 CYS A C 1
ATOM 1054 O O . CYS A 1 128 ? 1.384 9.503 22.733 1.00 82.06 128 CYS A O 1
ATOM 1056 N N . GLY A 1 129 ? 1.279 11.585 21.853 1.00 75.75 129 GLY A N 1
ATOM 1057 C CA . GLY A 1 129 ? 1.767 11.231 20.513 1.00 75.75 129 GLY A CA 1
ATOM 1058 C C . GLY A 1 129 ? 0.941 10.155 19.798 1.00 75.75 129 GLY A C 1
ATOM 1059 O O . GLY A 1 129 ? 1.420 9.551 18.848 1.00 75.75 129 GLY A O 1
ATOM 1060 N N . LYS A 1 130 ? -0.275 9.864 20.279 1.00 83.19 130 LYS A N 1
ATOM 1061 C CA . LYS A 1 130 ? -1.145 8.835 19.709 1.00 83.19 130 LYS A CA 1
ATOM 1062 C C . LYS A 1 130 ? -2.017 9.426 18.617 1.00 83.19 130 LYS A C 1
ATOM 1064 O O . LYS A 1 130 ? -2.612 10.488 18.808 1.00 83.19 130 LYS A O 1
ATOM 1069 N N . SER A 1 131 ? -2.166 8.650 17.558 1.00 85.44 131 SER A N 1
ATOM 1070 C CA . SER A 1 131 ? -3.110 8.887 16.475 1.00 85.44 131 SER A CA 1
ATOM 1071 C C . SER A 1 131 ? -4.260 7.891 16.574 1.00 85.44 131 SER A C 1
ATOM 1073 O O . SER A 1 131 ? -4.075 6.768 17.051 1.00 85.44 131 SER A O 1
ATOM 1075 N N . LEU A 1 132 ? -5.458 8.311 16.183 1.00 87.69 132 LEU A N 1
ATOM 1076 C CA . LEU A 1 132 ? -6.691 7.534 16.295 1.00 87.69 132 LEU A CA 1
ATOM 1077 C C . LEU A 1 132 ? -7.557 7.756 15.055 1.00 87.69 132 LEU A C 1
ATOM 1079 O O . LEU A 1 132 ? -7.714 8.893 14.616 1.00 87.69 132 LEU A O 1
ATOM 1083 N N . HIS A 1 133 ? -8.179 6.703 14.524 1.00 89.31 133 HIS A N 1
ATOM 1084 C CA . HIS A 1 133 ? -9.230 6.881 13.520 1.00 89.31 133 HIS A CA 1
ATOM 1085 C C . HIS A 1 133 ? -10.423 7.619 14.137 1.00 89.31 133 HIS A C 1
ATOM 1087 O O . HIS A 1 133 ? -10.837 7.304 15.259 1.00 89.31 133 HIS A O 1
ATOM 1093 N N . GLU A 1 134 ? -11.018 8.544 13.386 1.00 89.56 134 GLU A N 1
ATOM 1094 C CA . GLU A 1 134 ? -12.259 9.217 13.790 1.00 89.56 134 GLU A CA 1
ATOM 1095 C C . GLU A 1 134 ? -13.369 8.205 14.137 1.00 89.56 134 GLU A C 1
ATOM 1097 O O . GLU A 1 134 ? -14.046 8.326 15.162 1.00 89.56 134 GLU A O 1
ATOM 1102 N N . GLU A 1 135 ? -13.498 7.148 13.332 1.00 88.56 135 GLU A N 1
ATOM 1103 C CA . GLU A 1 135 ? -14.450 6.052 13.545 1.00 88.56 135 GLU A CA 1
ATOM 1104 C C . GLU A 1 135 ? -14.194 5.320 14.877 1.00 88.56 135 GLU A C 1
ATOM 1106 O O . GLU A 1 135 ? -15.133 5.049 15.629 1.00 88.56 135 GLU A O 1
ATOM 1111 N N . CYS A 1 136 ? -12.926 5.056 15.224 1.00 88.12 136 CYS A N 1
ATOM 1112 C CA . CYS A 1 136 ? -12.563 4.413 16.491 1.00 88.12 136 CYS A CA 1
ATOM 1113 C C . CYS A 1 136 ? -12.922 5.289 17.699 1.00 88.12 136 CYS A C 1
ATOM 1115 O O . CYS A 1 136 ? -13.389 4.772 18.715 1.00 88.12 136 CYS A O 1
ATOM 1117 N N . ILE A 1 137 ? -12.727 6.608 17.598 1.00 89.12 137 ILE A N 1
ATOM 1118 C CA . ILE A 1 137 ? -13.109 7.551 18.658 1.00 89.12 137 ILE A CA 1
ATOM 1119 C C . ILE A 1 137 ? -14.628 7.590 18.810 1.00 89.12 137 ILE A C 1
ATOM 1121 O O . ILE A 1 137 ? -15.134 7.439 19.922 1.00 89.12 137 ILE A O 1
ATOM 1125 N N . THR A 1 138 ? -15.352 7.737 17.701 1.00 90.19 138 THR A N 1
ATOM 1126 C CA . THR A 1 138 ? -16.819 7.752 17.692 1.00 90.19 138 THR A CA 1
ATOM 1127 C C . THR A 1 138 ? -17.379 6.484 18.332 1.00 90.19 138 THR A C 1
ATOM 1129 O O . THR A 1 138 ? -18.217 6.561 19.230 1.00 90.19 138 THR A O 1
ATOM 1132 N N . HIS A 1 139 ? -16.863 5.315 17.946 1.00 89.88 139 HIS A N 1
ATOM 1133 C CA . HIS A 1 139 ? -17.276 4.036 18.515 1.00 89.88 139 HIS A CA 1
ATOM 1134 C C . HIS A 1 139 ? -17.024 3.958 20.028 1.00 89.88 139 HIS A C 1
ATOM 1136 O O . HIS A 1 139 ? -17.919 3.577 20.783 1.00 89.88 139 HIS A O 1
ATOM 1142 N N . LYS A 1 140 ? -15.844 4.390 20.493 1.00 88.56 140 LYS A N 1
ATOM 1143 C CA . LYS A 1 140 ? -15.527 4.443 21.928 1.00 88.56 140 LYS A CA 1
ATOM 1144 C C . LYS A 1 140 ? -16.478 5.343 22.709 1.00 88.56 140 LYS A C 1
ATOM 1146 O O . LYS A 1 140 ? -16.939 4.947 23.776 1.00 88.56 140 LYS A O 1
ATOM 1151 N N . ILE A 1 141 ? -16.776 6.534 22.190 1.00 90.38 141 ILE A N 1
ATOM 1152 C CA . ILE A 1 141 ? -17.704 7.471 22.836 1.00 90.38 141 ILE A CA 1
ATOM 1153 C C . ILE A 1 141 ? -19.103 6.853 22.919 1.00 90.38 141 ILE A C 1
ATOM 1155 O O . ILE A 1 141 ? -19.734 6.918 23.971 1.00 90.38 141 ILE A O 1
ATOM 1159 N N . LEU A 1 142 ? -19.576 6.216 21.844 1.00 92.31 142 LEU A N 1
ATOM 1160 C CA . LEU A 1 142 ? -20.882 5.555 21.824 1.00 92.31 142 LEU A CA 1
ATOM 1161 C C . LEU A 1 142 ? -20.980 4.433 22.864 1.00 92.31 142 LEU A C 1
ATOM 1163 O O . LEU A 1 142 ? -21.972 4.383 23.590 1.00 92.31 142 LEU A O 1
ATOM 1167 N N . ILE A 1 143 ? -19.952 3.585 22.983 1.00 90.81 143 ILE A N 1
ATOM 1168 C CA . ILE A 1 143 ? -19.895 2.539 24.016 1.00 90.81 143 ILE A CA 1
ATOM 1169 C C . ILE A 1 143 ? -19.946 3.164 25.411 1.00 90.81 143 ILE A C 1
ATOM 1171 O O . ILE A 1 143 ? -20.807 2.797 26.203 1.00 90.81 143 ILE A O 1
ATOM 1175 N N . GLN A 1 144 ? -19.100 4.157 25.696 1.00 90.69 144 GLN A N 1
ATOM 1176 C CA . GLN A 1 144 ? -19.062 4.809 27.011 1.00 90.69 144 GLN A CA 1
ATOM 1177 C C . GLN A 1 144 ? -20.401 5.456 27.386 1.00 90.69 144 GLN A C 1
ATOM 1179 O O . GLN A 1 144 ? -20.836 5.400 28.537 1.00 90.69 144 GLN A O 1
ATOM 1184 N N . VAL A 1 145 ? -21.073 6.087 26.420 1.00 91.75 145 VAL A N 1
ATOM 1185 C CA . VAL A 1 145 ? -22.397 6.681 26.631 1.00 91.75 145 VAL A CA 1
ATOM 1186 C C . VAL A 1 145 ? -23.446 5.597 26.875 1.00 91.75 145 VAL A C 1
ATOM 1188 O O . VAL A 1 145 ? -24.266 5.758 27.779 1.00 91.75 145 VAL A O 1
ATOM 1191 N N . HIS A 1 146 ? -23.415 4.498 26.116 1.00 90.38 146 HIS A N 1
ATOM 1192 C CA . HIS A 1 146 ? -24.326 3.370 26.297 1.00 90.38 146 HIS A CA 1
ATOM 1193 C C . HIS A 1 146 ? -24.134 2.680 27.653 1.00 90.38 146 HIS A C 1
ATOM 1195 O O . HIS A 1 146 ? -25.111 2.434 28.348 1.00 90.38 146 HIS A O 1
ATOM 1201 N N . GLU A 1 147 ? -22.898 2.436 28.080 1.00 91.00 147 GLU A N 1
ATOM 1202 C CA . GLU A 1 147 ? -22.601 1.858 29.395 1.00 91.00 147 GLU A CA 1
ATOM 1203 C C . GLU A 1 147 ? -23.078 2.763 30.537 1.00 91.00 147 GLU A C 1
ATOM 1205 O O . GLU A 1 147 ? -23.585 2.280 31.545 1.00 91.00 147 GLU A O 1
ATOM 1210 N N . ARG A 1 148 ? -22.960 4.088 30.374 1.00 86.88 148 ARG A N 1
ATOM 1211 C CA . ARG A 1 148 ? -23.359 5.053 31.405 1.00 86.88 148 ARG A CA 1
ATOM 1212 C C . ARG A 1 148 ? -24.867 5.295 31.479 1.00 86.88 148 ARG A C 1
ATOM 1214 O O . ARG A 1 148 ? -25.363 5.554 32.566 1.00 86.88 148 ARG A O 1
ATOM 1221 N N . LEU A 1 149 ? -25.564 5.325 30.341 1.00 85.56 149 LEU A N 1
ATOM 1222 C CA . LEU A 1 149 ? -26.957 5.803 30.245 1.00 85.56 149 LEU A CA 1
ATOM 1223 C C . LEU A 1 149 ? -27.936 4.768 29.669 1.00 85.56 149 LEU A C 1
ATOM 1225 O O . LEU A 1 149 ? -29.145 4.974 29.701 1.00 85.56 149 LEU A O 1
ATOM 1229 N N . GLY A 1 150 ? -27.432 3.689 29.074 1.00 67.38 150 GLY A N 1
ATOM 1230 C CA . GLY A 1 150 ? -28.222 2.670 28.381 1.00 67.38 150 GLY A CA 1
ATOM 1231 C C . GLY A 1 150 ? -28.639 1.489 29.256 1.00 67.38 150 GLY A C 1
ATOM 1232 O O . GLY A 1 150 ? -29.546 0.758 28.868 1.00 67.38 150 GLY A O 1
ATOM 1233 N N . ILE A 1 151 ? -28.024 1.318 30.431 1.00 65.12 151 ILE A N 1
ATOM 1234 C CA . ILE A 1 151 ? -28.342 0.233 31.378 1.00 65.12 151 ILE A CA 1
ATOM 1235 C C . ILE A 1 151 ? -29.593 0.567 32.224 1.00 65.12 151 ILE A C 1
ATOM 1237 O O . ILE A 1 151 ? -30.236 -0.330 32.759 1.00 65.12 151 ILE A O 1
ATOM 1241 N N . ASP A 1 152 ? -30.033 1.831 32.248 1.00 62.59 152 ASP A N 1
ATOM 1242 C CA . ASP A 1 152 ? -31.181 2.307 33.043 1.00 62.59 152 ASP A CA 1
ATOM 1243 C C . ASP A 1 152 ? -32.569 1.964 32.453 1.00 62.59 152 ASP A C 1
ATOM 1245 O O . ASP A 1 152 ? -33.592 2.479 32.910 1.00 62.59 152 ASP A O 1
ATOM 1249 N N . LYS A 1 153 ? -32.656 1.089 31.441 1.00 60.38 153 LYS A N 1
ATOM 1250 C CA . LYS A 1 153 ? -33.941 0.596 30.912 1.00 60.38 153 LYS A CA 1
ATOM 1251 C C . LYS A 1 153 ? -34.064 -0.922 30.993 1.00 60.38 153 LYS A C 1
ATOM 1253 O O . LYS A 1 153 ? -33.924 -1.629 29.999 1.00 60.38 153 LYS A O 1
ATOM 1258 N N . ALA A 1 154 ? -34.464 -1.377 32.174 1.00 56.09 154 ALA A N 1
ATOM 1259 C CA . ALA A 1 154 ? -35.342 -2.529 32.338 1.00 56.09 154 ALA A CA 1
ATOM 1260 C C . ALA A 1 154 ? -36.441 -2.155 33.353 1.00 56.09 154 ALA A C 1
ATOM 1262 O O . ALA A 1 154 ? -36.230 -2.257 34.557 1.00 56.09 154 ALA A O 1
ATOM 1263 N N . ASN A 1 155 ? -37.580 -1.674 32.843 1.00 45.41 155 ASN A N 1
ATOM 1264 C CA . ASN A 1 155 ? -38.882 -1.709 33.520 1.00 45.41 155 ASN A CA 1
ATOM 1265 C C . ASN A 1 155 ? -39.778 -2.656 32.728 1.00 45.41 155 ASN A C 1
ATOM 1267 O O . ASN A 1 155 ? -39.772 -2.517 31.481 1.00 45.41 155 ASN A O 1
#